Protein AF-A0A9D8J6E9-F1 (afdb_monomer_lite)

pLDDT: mean 91.83, std 6.36, range [68.0, 97.62]

Structure (mmCIF, N/CA/C/O backbone):
data_AF-A0A9D8J6E9-F1
#
_entry.id   AF-A0A9D8J6E9-F1
#
loop_
_atom_site.group_PDB
_atom_site.id
_atom_site.type_symbol
_atom_site.label_atom_id
_atom_site.label_alt_id
_atom_site.label_comp_id
_atom_site.label_asym_id
_atom_site.label_entity_id
_atom_site.label_seq_id
_atom_site.pdbx_PDB_ins_code
_atom_site.Cartn_x
_atom_site.Cartn_y
_atom_site.Cartn_z
_atom_site.occupancy
_atom_site.B_iso_or_equiv
_atom_site.auth_seq_id
_atom_site.auth_comp_id
_atom_site.auth_asym_id
_atom_site.auth_atom_id
_atom_site.pdbx_PDB_model_num
ATOM 1 N N . VAL A 1 1 ? 2.194 6.701 -7.777 1.00 90.38 1 VAL A N 1
ATOM 2 C CA . VAL A 1 1 ? 1.236 5.606 -7.490 1.00 90.38 1 VAL A CA 1
ATOM 3 C C . VAL A 1 1 ? 1.260 5.254 -6.011 1.00 90.38 1 VAL A C 1
ATOM 5 O O . VAL A 1 1 ? 0.234 5.391 -5.365 1.00 90.38 1 VAL A O 1
ATOM 8 N N . ASP A 1 2 ? 2.422 4.933 -5.450 1.00 93.62 2 ASP A N 1
ATOM 9 C CA . ASP A 1 2 ? 2.587 4.466 -4.065 1.00 93.62 2 ASP A CA 1
ATOM 10 C C . ASP A 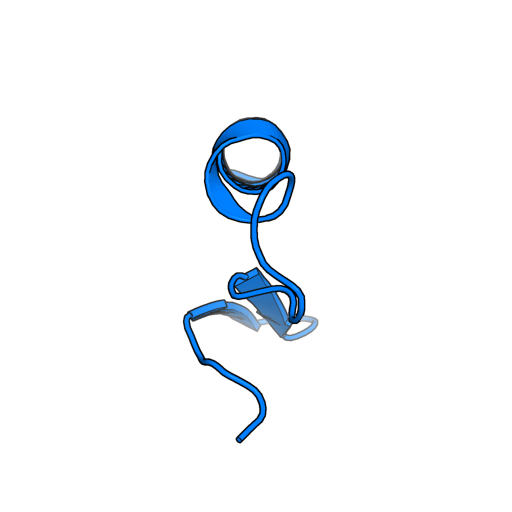1 2 ? 1.997 5.407 -3.008 1.00 93.62 2 ASP A C 1
ATOM 12 O O . ASP A 1 2 ? 1.330 4.956 -2.083 1.00 93.62 2 ASP A O 1
ATOM 16 N N . VAL A 1 3 ? 2.157 6.726 -3.177 1.00 97.62 3 VAL A N 1
ATOM 17 C CA . VAL A 1 3 ? 1.530 7.729 -2.295 1.00 97.62 3 VAL A CA 1
ATOM 18 C C . VAL A 1 3 ? 0.003 7.625 -2.326 1.00 97.62 3 VAL A C 1
ATOM 20 O O . VAL A 1 3 ? -0.640 7.676 -1.280 1.00 97.62 3 VAL A O 1
ATOM 23 N N . HIS A 1 4 ? -0.588 7.456 -3.510 1.00 96.56 4 HIS A N 1
ATOM 24 C CA . HIS A 1 4 ? -2.037 7.316 -3.655 1.00 96.56 4 HIS A CA 1
ATOM 25 C C . HIS A 1 4 ? -2.528 5.979 -3.106 1.00 96.56 4 HIS A C 1
ATOM 27 O O . HIS A 1 4 ? -3.551 5.950 -2.434 1.00 96.56 4 HIS A O 1
ATOM 33 N N . VAL A 1 5 ? -1.776 4.896 -3.310 1.00 95.81 5 VAL A N 1
ATOM 34 C CA . VAL A 1 5 ? -2.108 3.582 -2.746 1.00 95.81 5 VAL A CA 1
ATOM 35 C C . VAL A 1 5 ? -1.985 3.580 -1.223 1.00 95.81 5 VAL A C 1
ATOM 37 O O . VAL A 1 5 ? -2.820 2.995 -0.546 1.00 95.81 5 VAL A O 1
ATOM 4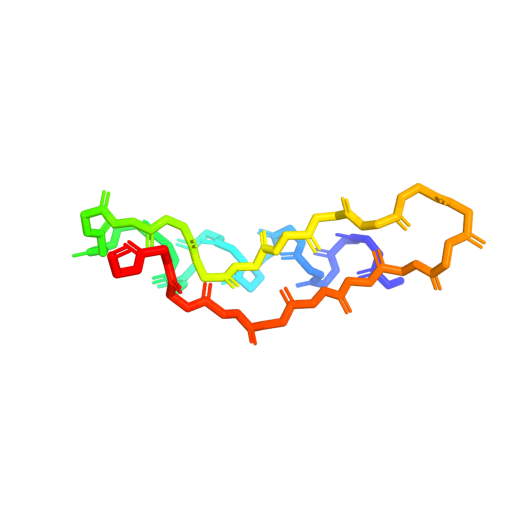0 N N . SER A 1 6 ? -0.999 4.283 -0.666 1.00 95.12 6 SER A N 1
ATOM 41 C CA . SER A 1 6 ? -0.856 4.460 0.782 1.00 95.12 6 SER A CA 1
ATOM 42 C C . SER A 1 6 ? -2.044 5.212 1.383 1.00 95.12 6 SER A C 1
ATOM 44 O O . SER A 1 6 ? -2.603 4.777 2.387 1.00 95.12 6 SER A O 1
ATOM 46 N N . ARG A 1 7 ? -2.488 6.300 0.738 1.00 96.38 7 ARG A N 1
ATOM 47 C CA . ARG A 1 7 ? -3.704 7.020 1.150 1.00 96.38 7 ARG A CA 1
ATOM 48 C C . ARG A 1 7 ? -4.946 6.142 1.037 1.00 96.38 7 ARG A C 1
ATOM 50 O O . ARG A 1 7 ? -5.750 6.124 1.954 1.00 96.38 7 ARG A O 1
ATOM 57 N N . LEU A 1 8 ? -5.074 5.389 -0.055 1.00 95.00 8 LEU A N 1
ATOM 58 C CA . LEU A 1 8 ? -6.207 4.494 -0.255 1.00 95.00 8 LEU A CA 1
ATOM 59 C C . LEU A 1 8 ? -6.264 3.421 0.839 1.00 95.00 8 LEU A C 1
ATOM 61 O O . LEU A 1 8 ? -7.316 3.254 1.438 1.00 95.00 8 LEU A O 1
ATOM 65 N N . ARG A 1 9 ? -5.135 2.775 1.169 1.00 94.88 9 ARG A N 1
ATOM 66 C CA . ARG A 1 9 ? -5.035 1.815 2.285 1.00 94.88 9 ARG A CA 1
ATOM 67 C C . ARG A 1 9 ? -5.485 2.407 3.614 1.00 94.88 9 ARG A C 1
ATOM 69 O O . ARG A 1 9 ? -6.196 1.750 4.359 1.00 94.88 9 ARG A O 1
ATOM 76 N N . GLN A 1 10 ? -5.097 3.648 3.909 1.00 94.62 10 GLN A N 1
ATOM 77 C CA . GLN A 1 10 ? -5.514 4.306 5.149 1.00 94.62 10 GLN A CA 1
ATOM 78 C C . GLN A 1 10 ? -7.030 4.483 5.240 1.00 94.62 10 GLN A C 1
ATOM 80 O O . GLN A 1 10 ? -7.561 4.443 6.342 1.00 94.62 10 GLN A O 1
ATOM 85 N N . GLU A 1 11 ? -7.719 4.664 4.116 1.00 93.50 11 GLU A N 1
ATOM 86 C CA . GLU A 1 11 ? -9.169 4.846 4.105 1.00 93.50 11 GLU A CA 1
ATOM 87 C C . GLU A 1 11 ? -9.934 3.523 4.040 1.00 93.50 11 GLU A C 1
ATOM 89 O O . GLU A 1 11 ? -10.941 3.381 4.727 1.00 93.50 11 GLU A O 1
ATOM 94 N N . VAL A 1 12 ? -9.457 2.548 3.259 1.00 91.62 12 VAL A N 1
ATOM 95 C CA . VAL A 1 12 ? -10.192 1.293 3.026 1.00 91.62 12 VAL A CA 1
ATOM 96 C C . VAL A 1 12 ? -9.810 0.168 3.982 1.00 91.62 12 VAL A C 1
ATOM 98 O O . VAL A 1 12 ? -10.683 -0.592 4.360 1.00 91.62 12 VAL A O 1
ATOM 101 N N . ASP A 1 13 ? -8.550 0.065 4.419 1.00 92.00 13 ASP A N 1
ATOM 102 C CA . ASP A 1 13 ? -8.104 -1.048 5.275 1.00 92.00 13 ASP A CA 1
ATOM 103 C C . ASP A 1 13 ? -8.240 -0.731 6.778 1.00 92.00 13 ASP A C 1
ATOM 105 O O . ASP A 1 13 ? -8.018 -1.600 7.613 1.00 92.00 13 ASP A O 1
ATOM 109 N N . ARG A 1 14 ? -8.582 0.508 7.164 1.00 87.31 14 ARG A N 1
ATOM 110 C CA . ARG A 1 14 ? -8.682 0.912 8.585 1.00 87.31 14 ARG A CA 1
ATOM 111 C C . ARG A 1 14 ? -9.851 0.242 9.314 1.00 87.31 14 ARG A C 1
ATOM 113 O O . ARG A 1 14 ? -9.768 0.036 10.522 1.00 87.31 14 ARG A O 1
ATOM 120 N N . SER A 1 15 ? -10.927 -0.045 8.591 1.00 80.56 15 SER A N 1
ATOM 121 C CA . SER A 1 15 ? -12.189 -0.558 9.141 1.00 80.56 15 SER A CA 1
ATOM 122 C C . SER A 1 15 ? -12.400 -2.047 8.865 1.00 80.56 15 SER A C 1
ATOM 124 O O . SER A 1 15 ? -13.353 -2.630 9.372 1.00 80.56 15 SER A O 1
ATOM 126 N N . GLU A 1 16 ? -11.530 -2.648 8.056 1.00 80.25 16 GLU A N 1
ATOM 127 C CA . GLU A 1 16 ? -11.658 -4.021 7.584 1.00 80.25 16 GLU A CA 1
ATOM 128 C C . GLU A 1 16 ? -10.768 -4.944 8.421 1.00 80.25 16 GLU A C 1
ATOM 130 O O . GLU A 1 16 ? -9.601 -4.642 8.670 1.00 80.25 16 GLU A O 1
ATOM 135 N N . GLU A 1 17 ? -11.291 -6.103 8.831 1.00 86.19 17 GLU A N 1
ATOM 136 C CA . GLU A 1 17 ? -10.501 -7.119 9.550 1.00 86.19 17 GLU A CA 1
ATOM 137 C C . GLU A 1 17 ? -9.328 -7.650 8.709 1.00 86.19 17 GLU A C 1
ATOM 139 O O . GLU A 1 17 ? -8.312 -8.088 9.252 1.00 86.19 17 GLU A O 1
ATOM 144 N N . HIS A 1 18 ? -9.455 -7.587 7.379 1.00 88.94 18 HIS A N 1
ATOM 145 C 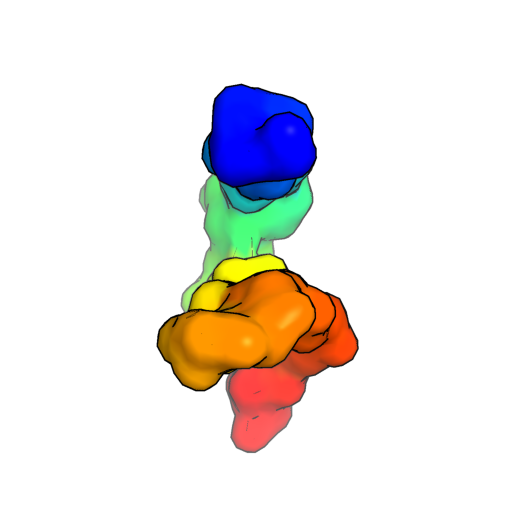CA . HIS A 1 18 ? -8.473 -8.098 6.432 1.00 88.94 18 HIS A CA 1
ATOM 146 C C . HIS A 1 18 ? -8.073 -7.006 5.428 1.00 88.94 18 HIS A C 1
ATOM 148 O O . HIS A 1 18 ? -8.951 -6.445 4.771 1.00 88.94 18 HIS A O 1
ATOM 154 N N . PRO A 1 19 ? -6.765 -6.741 5.225 1.00 91.38 19 PRO A N 1
ATOM 155 C CA . PRO A 1 19 ? -6.312 -5.778 4.227 1.00 91.38 19 PRO A CA 1
ATOM 156 C C . PRO A 1 19 ? -6.769 -6.178 2.821 1.00 91.38 19 PRO A C 1
ATOM 158 O O . PRO A 1 19 ? -6.559 -7.317 2.395 1.00 91.38 19 PRO A O 1
ATOM 161 N N . LEU A 1 20 ? -7.345 -5.239 2.075 1.00 94.12 20 LEU A N 1
ATOM 162 C CA . LEU A 1 20 ? -7.834 -5.457 0.716 1.00 94.12 20 LEU A CA 1
ATOM 163 C C . LEU A 1 20 ? -6.745 -5.219 -0.329 1.00 94.12 20 LEU A C 1
ATOM 165 O O . LEU A 1 20 ? -6.744 -5.867 -1.377 1.00 94.12 20 LEU A O 1
ATOM 169 N N . ILE A 1 21 ? -5.817 -4.294 -0.069 1.00 95.50 21 ILE A N 1
ATOM 170 C CA . ILE A 1 21 ? -4.784 -3.900 -1.033 1.00 95.50 21 ILE A CA 1
ATOM 171 C C . ILE A 1 21 ? -3.465 -4.605 -0.729 1.00 95.50 21 ILE A C 1
ATOM 173 O O . ILE A 1 21 ? -2.746 -4.267 0.216 1.00 95.50 21 ILE A O 1
ATOM 177 N N . HIS A 1 22 ? -3.046 -5.481 -1.634 1.00 94.69 22 HIS A N 1
ATOM 178 C CA . HIS A 1 22 ? -1.828 -6.284 -1.523 1.00 94.69 22 HIS A CA 1
ATOM 179 C C . HIS A 1 22 ? -0.763 -5.809 -2.504 1.00 94.69 22 HIS A C 1
ATOM 181 O O . HIS A 1 22 ? -1.059 -5.520 -3.660 1.00 94.69 22 HIS A O 1
ATOM 187 N N . THR A 1 23 ? 0.493 -5.734 -2.065 1.00 95.31 23 THR A N 1
ATOM 188 C CA . THR A 1 23 ? 1.614 -5.387 -2.951 1.00 95.31 23 THR A CA 1
ATOM 189 C C . THR A 1 23 ? 2.163 -6.647 -3.619 1.00 95.31 23 THR A C 1
ATOM 191 O O . THR A 1 23 ? 2.606 -7.566 -2.934 1.00 95.31 23 THR A O 1
ATOM 194 N N . VAL A 1 24 ? 2.219 -6.655 -4.951 1.00 96.06 24 VAL A N 1
ATOM 195 C CA . VAL A 1 24 ? 2.894 -7.678 -5.757 1.00 96.06 24 VAL A CA 1
ATOM 196 C C . VAL A 1 24 ? 4.223 -7.099 -6.238 1.00 96.06 24 VAL A C 1
ATOM 198 O O . VAL A 1 24 ? 4.266 -6.229 -7.112 1.00 96.06 24 VAL A O 1
ATOM 201 N N . ARG A 1 25 ? 5.326 -7.539 -5.625 1.00 95.62 25 ARG A N 1
ATOM 202 C CA . ARG A 1 25 ? 6.664 -6.989 -5.896 1.00 95.62 25 ARG A CA 1
ATOM 203 C C . ARG A 1 25 ? 7.021 -7.108 -7.380 1.00 95.62 25 ARG A C 1
ATOM 205 O O . ARG A 1 25 ? 6.882 -8.177 -7.961 1.00 95.62 25 ARG A O 1
ATOM 212 N N . GLY A 1 26 ? 7.485 -6.005 -7.969 1.00 95.81 26 GLY A N 1
ATOM 213 C CA . GLY A 1 26 ? 7.853 -5.932 -9.388 1.00 95.81 26 GLY A CA 1
ATOM 214 C C . GLY A 1 26 ? 6.673 -5.882 -10.366 1.00 95.81 26 GLY A C 1
ATOM 215 O O . GLY A 1 26 ? 6.910 -5.818 -11.565 1.00 95.81 26 GLY A O 1
ATOM 216 N N . VAL A 1 27 ? 5.425 -5.892 -9.878 1.00 97.06 27 VAL A N 1
ATOM 217 C CA . VAL A 1 27 ? 4.214 -5.915 -10.718 1.00 97.06 27 VAL A CA 1
ATOM 218 C C . VAL A 1 27 ? 3.279 -4.753 -10.387 1.00 97.06 27 VAL A C 1
ATOM 220 O O . VAL A 1 27 ? 2.832 -4.051 -11.288 1.00 97.06 27 VAL A O 1
ATOM 223 N N . GLY A 1 28 ? 2.984 -4.527 -9.104 1.00 96.00 28 GLY A N 1
ATOM 224 C CA . GLY A 1 28 ? 2.066 -3.473 -8.674 1.00 96.00 28 GLY A CA 1
A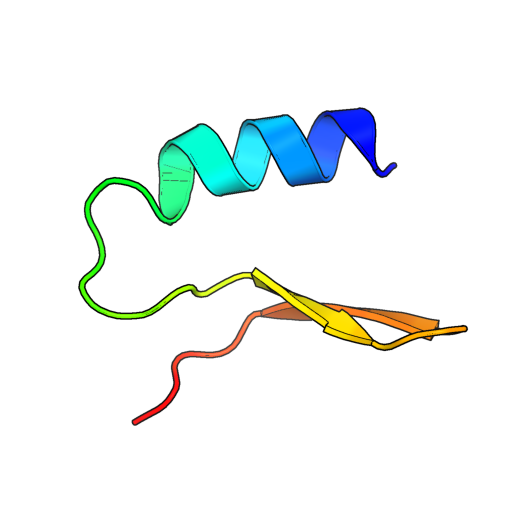TOM 225 C C . GLY A 1 28 ? 1.225 -3.878 -7.470 1.00 96.00 28 GLY A C 1
ATOM 226 O O . GLY A 1 28 ? 1.756 -4.363 -6.471 1.00 96.00 28 GLY A O 1
ATOM 227 N N . TYR A 1 29 ? -0.088 -3.666 -7.558 1.00 96.62 29 TYR A N 1
ATOM 228 C CA . TYR A 1 29 ? -1.033 -3.891 -6.464 1.00 96.62 29 TYR A CA 1
ATOM 229 C C . TYR A 1 29 ? -2.195 -4.782 -6.903 1.00 96.62 29 TYR A C 1
ATOM 231 O O . TYR A 1 29 ? -2.591 -4.761 -8.065 1.00 96.62 29 TYR A O 1
ATOM 239 N N . SER A 1 30 ? -2.746 -5.550 -5.966 1.00 95.06 30 SER A N 1
ATOM 240 C CA . SER A 1 30 ? -3.910 -6.416 -6.165 1.00 95.06 30 SER A CA 1
ATOM 241 C C . SER A 1 30 ? -4.968 -6.116 -5.109 1.00 95.06 30 SER A C 1
ATOM 243 O O . SER A 1 30 ? -4.624 -5.894 -3.948 1.00 95.06 30 SER A O 1
ATOM 245 N N . LEU A 1 31 ? -6.238 -6.111 -5.517 1.00 94.62 31 LEU A N 1
ATOM 246 C CA . LEU A 1 31 ? -7.382 -5.945 -4.629 1.00 94.62 31 LEU A CA 1
ATOM 247 C C . LEU A 1 31 ? -8.028 -7.316 -4.393 1.00 94.62 31 LEU A C 1
ATOM 249 O O . LEU A 1 31 ? -8.575 -7.902 -5.326 1.00 94.62 31 LEU A O 1
ATOM 253 N N . ARG A 1 32 ? -7.944 -7.841 -3.168 1.00 92.31 32 ARG A N 1
ATOM 254 C CA . ARG A 1 32 ? -8.577 -9.111 -2.777 1.00 92.31 32 ARG A CA 1
ATOM 255 C C . ARG A 1 32 ? -8.785 -9.186 -1.270 1.00 92.31 32 ARG A C 1
ATOM 257 O O . ARG A 1 32 ? -7.899 -8.813 -0.508 1.00 92.31 32 ARG A O 1
ATOM 264 N N . ALA A 1 33 ? -9.910 -9.762 -0.861 1.00 87.75 33 ALA A N 1
ATOM 265 C CA . ALA A 1 33 ? -10.080 -10.240 0.502 1.00 87.75 33 ALA A CA 1
ATOM 266 C C . ALA A 1 33 ? -9.320 -11.567 0.668 1.00 87.75 33 ALA A C 1
ATOM 268 O O . ALA A 1 33 ? -9.313 -12.411 -0.235 1.00 87.75 33 ALA A O 1
ATOM 269 N N . LEU A 1 34 ? -8.644 -11.744 1.800 1.00 77.81 34 LEU A N 1
ATOM 270 C CA . LEU A 1 34 ? -8.183 -13.058 2.238 1.00 77.81 34 LEU A CA 1
ATOM 271 C C . LEU A 1 34 ? -9.363 -13.698 2.975 1.00 77.81 34 LEU A C 1
ATOM 273 O O . LEU A 1 34 ? -9.534 -13.470 4.164 1.00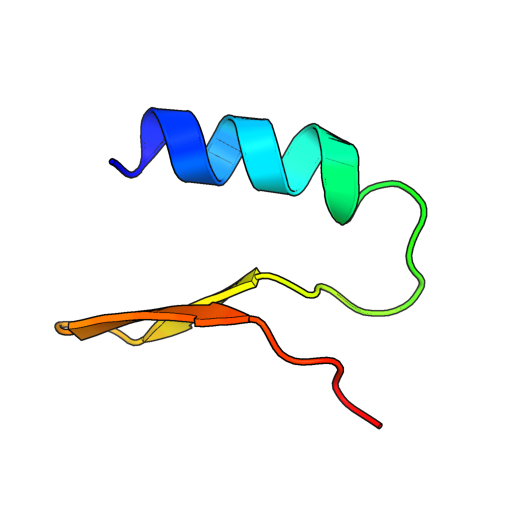 77.81 34 LEU A O 1
ATOM 277 N N . THR A 1 35 ? -10.230 -14.377 2.220 1.00 68.00 35 THR A N 1
ATOM 278 C CA . THR A 1 35 ? -11.256 -15.295 2.750 1.00 68.00 35 THR A CA 1
ATOM 279 C C . THR A 1 35 ? -10.628 -16.482 3.452 1.00 68.00 35 THR A C 1
ATOM 281 O O . THR A 1 35 ? -9.599 -16.963 2.914 1.00 68.00 35 THR A O 1
#

Radius of gyration: 9.75 Å; chains: 1; bounding box: 20×23×20 Å

Foldseek 3Di:
DVVVVVVVQVVPVVPDPFRQWDADPPPGIGGDGPD

Sequence (35 aa):
VDVHVSRLRQ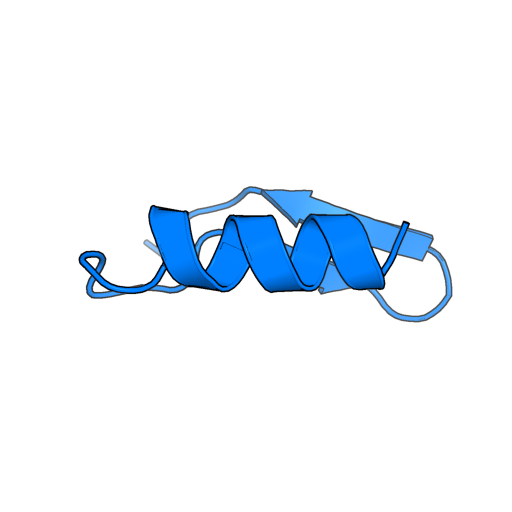EVDRSEEHPLIHTVRGVGYSLRALT

Secondary structure (DSSP, 8-state):
-HHHHHHHHHHHSSS-SS--EEEETTTEEEE----